Protein AF-A0A957IK69-F1 (afdb_monomer_lite)

pLDDT: mean 93.44, std 6.74, range [63.97, 97.5]

Foldseek 3Di:
DDADPPPRADWDWDADPPRQTWTADPPPGDIGHDPVSVPD

Sequence (40 aa):
MKHCPLCSTPLNRTLLEANLPAFSCSNCHGLWVSANEYLT

Structure (mmCIF, N/CA/C/O backbone):
data_AF-A0A957IK69-F1
#
_entry.id   AF-A0A957IK69-F1
#
loop_
_atom_site.group_PDB
_atom_site.id
_atom_site.type_symbol
_atom_site.label_atom_id
_atom_site.label_alt_id
_atom_site.label_comp_id
_atom_site.label_asym_id
_atom_site.label_entity_id
_atom_site.label_seq_id
_atom_site.pdbx_PDB_ins_code
_atom_site.Cartn_x
_atom_site.Cartn_y
_atom_site.Cartn_z
_atom_site.occupancy
_atom_site.B_iso_or_equiv
_atom_site.auth_seq_id
_atom_site.auth_comp_id
_atom_site.auth_asym_id
_atom_site.auth_atom_id
_atom_site.pdbx_PDB_model_num
ATOM 1 N N . MET A 1 1 ? -6.982 8.820 1.777 1.00 63.97 1 MET A N 1
ATOM 2 C CA . MET A 1 1 ? -6.434 7.753 2.646 1.00 63.97 1 MET A CA 1
ATOM 3 C C . MET A 1 1 ? -6.616 6.420 1.937 1.00 63.97 1 MET A C 1
ATOM 5 O O . MET A 1 1 ? -7.679 6.214 1.364 1.00 63.97 1 MET A O 1
ATOM 9 N N . LYS A 1 2 ? -5.584 5.570 1.882 1.00 84.88 2 LYS A N 1
ATOM 10 C CA . LYS A 1 2 ? -5.693 4.223 1.295 1.00 84.88 2 LYS A CA 1
ATOM 11 C C . LYS A 1 2 ? -6.216 3.271 2.378 1.00 84.88 2 LYS A C 1
ATOM 13 O O . LYS A 1 2 ? -5.734 3.333 3.505 1.00 84.88 2 LYS A O 1
ATOM 18 N N . HIS A 1 3 ? -7.181 2.423 2.039 1.00 95.12 3 HIS A N 1
ATOM 19 C CA . HIS A 1 3 ? -7.722 1.403 2.940 1.00 95.12 3 HIS A CA 1
ATOM 20 C C . HIS A 1 3 ? -7.299 0.015 2.465 1.00 95.12 3 HIS A C 1
ATOM 22 O O . HIS A 1 3 ? -7.140 -0.208 1.263 1.00 95.12 3 HIS A O 1
ATOM 28 N N . CYS A 1 4 ? -7.114 -0.908 3.405 1.00 95.75 4 CYS A N 1
ATOM 29 C CA . CYS A 1 4 ? -6.857 -2.306 3.094 1.00 95.75 4 CYS A CA 1
ATOM 30 C C . CYS A 1 4 ? -8.071 -2.908 2.363 1.00 95.75 4 CYS A C 1
ATOM 32 O O . CYS A 1 4 ? -9.181 -2.812 2.884 1.00 95.75 4 CYS A O 1
ATOM 34 N N . PRO A 1 5 ? -7.894 -3.570 1.208 1.00 94.94 5 PRO A N 1
ATOM 35 C CA . PRO A 1 5 ? -9.011 -4.167 0.474 1.00 94.94 5 PRO A CA 1
ATOM 36 C C . PRO A 1 5 ? -9.640 -5.373 1.193 1.00 94.94 5 PRO A C 1
ATOM 38 O O . PRO A 1 5 ? -10.768 -5.732 0.882 1.00 94.94 5 PRO A O 1
ATOM 41 N N . LEU A 1 6 ? -8.930 -5.998 2.142 1.00 96.12 6 LEU A N 1
ATOM 42 C CA . LEU A 1 6 ? -9.414 -7.179 2.868 1.00 96.12 6 LEU A CA 1
ATOM 43 C C . LEU A 1 6 ? -10.235 -6.819 4.109 1.00 96.12 6 LEU A C 1
ATOM 45 O O . LEU A 1 6 ? -11.252 -7.444 4.380 1.00 96.12 6 LEU A O 1
ATOM 49 N N . CYS A 1 7 ? -9.789 -5.827 4.881 1.00 95.81 7 CYS A N 1
ATOM 50 C CA . CYS A 1 7 ? -10.375 -5.511 6.187 1.00 95.81 7 CYS A CA 1
ATOM 51 C C . CYS A 1 7 ? -10.786 -4.041 6.350 1.00 95.81 7 CYS A C 1
ATOM 53 O O . CYS A 1 7 ? -11.181 -3.633 7.438 1.00 95.81 7 CYS A O 1
ATOM 55 N N . SER A 1 8 ? -10.688 -3.232 5.288 1.00 95.62 8 SER A N 1
ATOM 56 C CA . SER A 1 8 ? -11.037 -1.801 5.256 1.00 95.62 8 SER A CA 1
ATOM 57 C C . SER A 1 8 ? -10.286 -0.908 6.254 1.00 95.62 8 SER A C 1
ATOM 59 O O . SER A 1 8 ? -10.578 0.279 6.355 1.00 95.62 8 SER A O 1
ATOM 61 N N . THR A 1 9 ? -9.281 -1.426 6.967 1.00 96.69 9 THR A N 1
ATOM 62 C CA . THR A 1 9 ? -8.456 -0.640 7.894 1.00 96.69 9 THR A CA 1
ATOM 63 C C . THR A 1 9 ? -7.605 0.383 7.126 1.00 96.69 9 THR A C 1
ATOM 65 O O . THR A 1 9 ? -7.029 0.025 6.091 1.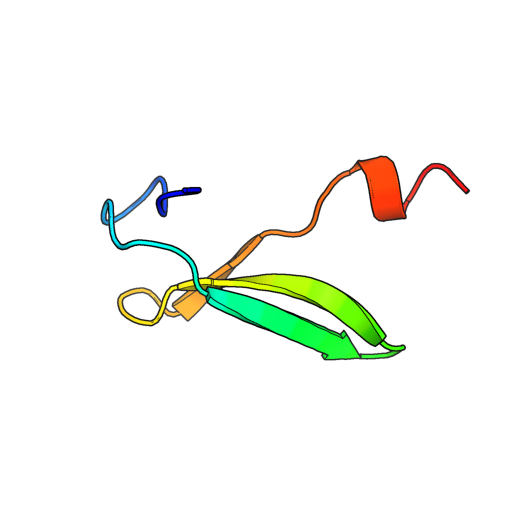00 96.69 9 THR A O 1
ATOM 68 N N . PRO A 1 10 ? -7.484 1.639 7.600 1.00 97.06 10 PRO A N 1
ATOM 69 C CA . PRO A 1 10 ? -6.559 2.611 7.026 1.00 97.06 10 PRO A CA 1
ATOM 70 C C . PRO A 1 10 ? -5.129 2.067 7.008 1.00 97.06 10 PRO A C 1
ATOM 72 O O . PRO A 1 10 ? -4.653 1.512 8.000 1.00 97.06 10 PRO A O 1
ATOM 75 N N . LEU A 1 11 ? -4.447 2.206 5.874 1.00 97.06 11 LEU A N 1
ATOM 76 C CA . LEU A 1 11 ? -3.066 1.760 5.748 1.00 97.06 11 LEU A CA 1
ATOM 77 C C . LEU A 1 11 ? -2.093 2.819 6.278 1.00 97.06 11 LEU A C 1
ATOM 79 O O . LEU A 1 11 ? -2.263 4.015 6.028 1.00 97.06 11 LEU A O 1
ATOM 83 N N . ASN A 1 12 ? -1.033 2.361 6.940 1.00 96.62 12 ASN A N 1
ATOM 84 C CA . ASN A 1 12 ? 0.056 3.199 7.437 1.00 96.62 12 ASN A CA 1
ATOM 85 C C . ASN A 1 12 ? 1.221 3.193 6.450 1.00 96.62 12 ASN A C 1
ATOM 87 O O . ASN A 1 12 ? 1.490 2.176 5.816 1.00 96.62 12 ASN A O 1
ATOM 91 N N . ARG A 1 13 ? 1.928 4.318 6.314 1.00 96.25 13 ARG A N 1
ATOM 92 C CA . ARG A 1 13 ? 3.167 4.358 5.524 1.00 96.25 13 ARG A CA 1
ATOM 93 C C . ARG A 1 13 ? 4.255 3.557 6.228 1.00 96.25 13 ARG A C 1
ATOM 95 O O . ARG A 1 13 ? 4.377 3.620 7.450 1.00 96.25 13 ARG A O 1
ATOM 102 N N . THR A 1 14 ? 5.057 2.846 5.452 1.00 96.19 14 THR A N 1
ATOM 103 C CA . THR A 1 14 ? 6.212 2.106 5.952 1.00 96.19 14 THR A CA 1
ATOM 104 C C . THR A 1 14 ? 7.316 2.064 4.896 1.00 96.19 14 THR A C 1
ATOM 106 O O . THR A 1 14 ? 7.094 2.428 3.738 1.00 96.19 14 THR A O 1
ATOM 109 N N . LEU A 1 15 ? 8.504 1.643 5.312 1.00 97.06 15 LEU A N 1
ATOM 110 C CA . LEU A 1 15 ? 9.636 1.375 4.436 1.00 97.06 15 LEU A CA 1
ATOM 111 C C . LEU A 1 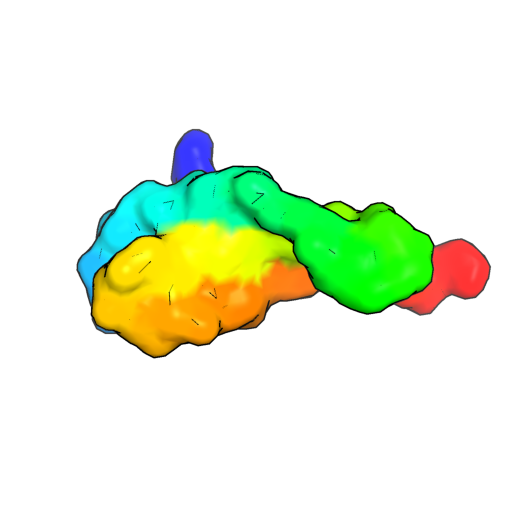15 ? 9.986 -0.100 4.573 1.00 97.06 15 LEU A C 1
ATOM 113 O O . LEU A 1 15 ? 10.114 -0.605 5.689 1.00 97.06 15 LEU A O 1
ATOM 117 N N . LEU A 1 16 ? 10.111 -0.777 3.438 1.00 94.75 16 LEU A N 1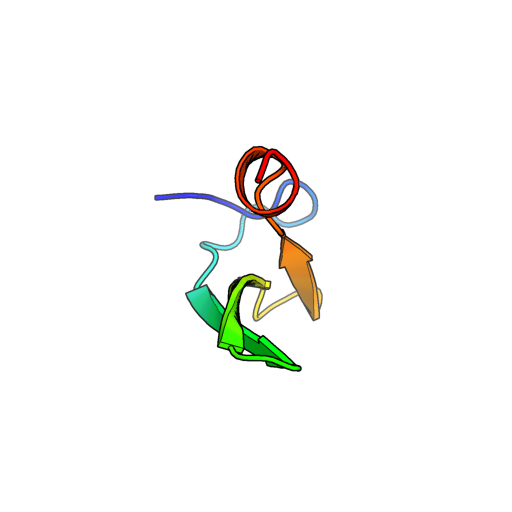
ATOM 118 C CA . LEU A 1 16 ? 10.642 -2.132 3.377 1.00 94.75 16 LEU A CA 1
ATOM 119 C C . LEU A 1 16 ? 12.164 -2.078 3.181 1.00 94.75 16 LEU A C 1
ATOM 121 O O . LEU A 1 16 ? 12.794 -1.018 3.258 1.00 94.75 16 LEU A O 1
ATOM 125 N N . GLU A 1 17 ? 12.764 -3.239 2.936 1.00 94.75 17 GLU A N 1
ATOM 126 C CA . GLU A 1 17 ? 14.176 -3.351 2.578 1.00 94.75 17 GLU A CA 1
ATOM 127 C C . GLU A 1 17 ? 14.538 -2.438 1.394 1.00 94.75 17 GLU A C 1
ATOM 129 O O . GLU A 1 17 ? 13.687 -2.057 0.588 1.00 94.75 17 GLU A O 1
ATOM 134 N N . ALA A 1 18 ? 15.811 -2.041 1.319 1.00 93.88 18 ALA A N 1
ATOM 135 C CA . ALA A 1 18 ? 16.316 -1.078 0.334 1.00 93.88 18 ALA A CA 1
ATOM 136 C C . ALA A 1 18 ? 15.582 0.284 0.324 1.00 93.88 18 ALA A C 1
ATOM 138 O O . ALA A 1 18 ? 15.666 1.022 -0.654 1.00 93.88 18 ALA A O 1
ATOM 139 N N . ASN A 1 19 ? 14.909 0.649 1.423 1.00 94.38 19 ASN A N 1
ATOM 140 C CA . ASN A 1 19 ? 14.090 1.860 1.546 1.00 94.38 19 ASN A CA 1
ATOM 141 C C . ASN A 1 19 ? 12.908 1.913 0.564 1.00 94.38 19 ASN A C 1
ATOM 143 O O . ASN A 1 19 ? 12.457 3.003 0.213 1.00 94.38 19 ASN A O 1
ATOM 147 N N . LEU A 1 20 ? 12.388 0.757 0.139 1.00 95.12 20 LEU A N 1
ATOM 148 C CA . LEU A 1 20 ? 11.238 0.687 -0.760 1.00 95.12 20 LEU A CA 1
ATOM 149 C C . LEU A 1 20 ? 9.973 1.247 -0.071 1.00 95.12 20 LEU A C 1
ATOM 151 O O . LEU A 1 20 ? 9.537 0.690 0.947 1.00 95.12 20 LEU A O 1
ATOM 155 N N . PRO A 1 21 ? 9.355 2.321 -0.601 1.00 95.75 21 PRO A N 1
ATOM 156 C CA . PRO A 1 21 ? 8.132 2.888 -0.048 1.00 95.75 21 PRO A CA 1
ATOM 157 C C . PRO A 1 21 ? 6.952 1.922 -0.164 1.00 95.75 21 PRO A C 1
ATOM 159 O O . PRO A 1 21 ? 6.608 1.442 -1.246 1.00 95.75 21 PRO A O 1
ATOM 162 N N . ALA A 1 22 ? 6.278 1.678 0.956 1.00 96.19 22 ALA A N 1
ATOM 163 C CA . ALA A 1 22 ? 5.119 0.799 1.001 1.00 96.19 22 ALA A CA 1
ATOM 164 C C . ALA A 1 22 ? 4.047 1.311 1.970 1.00 96.19 22 ALA A C 1
ATOM 166 O O . ALA A 1 22 ? 4.218 2.292 2.704 1.00 96.19 22 ALA A O 1
ATOM 167 N N . PHE A 1 23 ? 2.917 0.611 1.981 1.00 96.88 23 PHE A N 1
ATOM 168 C CA . PHE A 1 23 ? 1.885 0.763 2.991 1.00 96.88 23 PHE A CA 1
ATOM 169 C C . PHE A 1 23 ? 1.632 -0.567 3.703 1.00 96.88 23 PHE A C 1
ATOM 171 O O . PHE A 1 23 ? 1.564 -1.608 3.054 1.00 96.88 23 PHE A O 1
ATOM 178 N N . SER A 1 24 ? 1.454 -0.533 5.023 1.00 96.75 24 SER A N 1
ATOM 179 C CA . SER A 1 24 ? 1.143 -1.706 5.841 1.00 96.75 24 SER A CA 1
ATOM 180 C C . SER A 1 24 ? -0.231 -1.599 6.497 1.00 96.75 24 SER A C 1
ATOM 182 O O . SER A 1 24 ? -0.694 -0.518 6.881 1.00 96.75 24 SER A O 1
ATOM 184 N N . CYS A 1 25 ? -0.903 -2.740 6.628 1.00 97.50 25 CYS A N 1
ATOM 185 C CA . CYS A 1 25 ? -2.130 -2.863 7.403 1.00 97.50 25 CYS A CA 1
ATOM 186 C C . CYS A 1 25 ? -1.811 -3.351 8.820 1.00 97.50 25 CYS A C 1
ATOM 188 O O . CYS A 1 25 ? -1.215 -4.411 8.984 1.00 97.50 25 CYS A O 1
ATOM 190 N N . SER A 1 26 ? -2.262 -2.628 9.846 1.00 96.50 26 SER A N 1
ATOM 191 C CA . SER A 1 26 ? -2.081 -3.034 11.248 1.00 96.50 26 SER A CA 1
ATOM 192 C C . SER A 1 26 ? -3.005 -4.171 11.695 1.00 96.50 26 SER A C 1
ATOM 194 O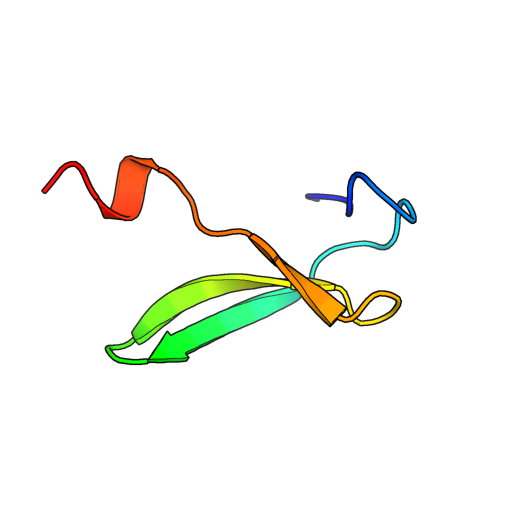 O . SER A 1 26 ? -2.756 -4.760 12.738 1.00 96.50 26 SER A O 1
ATOM 196 N N . ASN A 1 27 ? -4.064 -4.468 10.933 1.00 97.06 27 ASN A N 1
ATOM 197 C CA . ASN A 1 27 ? -5.077 -5.457 11.306 1.00 97.06 27 ASN A CA 1
ATOM 198 C C . ASN A 1 27 ? -4.831 -6.833 10.666 1.00 97.06 27 ASN A C 1
ATOM 200 O O . ASN A 1 27 ? -4.852 -7.846 11.348 1.00 97.06 27 ASN A O 1
ATOM 204 N N . CYS A 1 28 ? -4.586 -6.883 9.351 1.00 96.75 28 CYS A N 1
ATOM 205 C CA . CYS A 1 28 ? -4.350 -8.143 8.632 1.00 96.75 28 CYS A CA 1
ATOM 206 C C . CYS A 1 28 ? -2.881 -8.361 8.238 1.00 96.75 28 CYS A C 1
ATOM 208 O O . CYS A 1 28 ? -2.581 -9.321 7.536 1.00 96.75 28 CYS A O 1
ATOM 210 N N . HIS A 1 29 ? -1.986 -7.441 8.614 1.00 96.06 29 HIS A N 1
ATOM 211 C CA . HIS A 1 29 ? -0.545 -7.496 8.329 1.00 96.06 29 HIS A CA 1
ATOM 212 C C . HIS A 1 29 ? -0.162 -7.521 6.836 1.00 96.06 29 HIS A C 1
ATOM 214 O O . HIS A 1 29 ? 0.972 -7.831 6.486 1.00 96.06 29 HIS A O 1
ATOM 220 N N . GLY A 1 30 ? -1.088 -7.156 5.942 1.00 96.25 30 GLY A N 1
ATOM 221 C CA . GLY A 1 30 ? -0.822 -7.050 4.507 1.00 96.25 30 GLY A CA 1
ATOM 222 C C . GLY A 1 30 ? 0.079 -5.863 4.151 1.00 96.25 30 GLY A C 1
ATOM 223 O O . GLY A 1 30 ? 0.041 -4.821 4.814 1.00 96.25 30 GLY A O 1
ATOM 224 N N . LEU A 1 31 ? 0.837 -6.016 3.063 1.00 96.25 31 LEU A N 1
ATOM 225 C CA . LEU A 1 31 ? 1.717 -4.998 2.489 1.00 96.25 31 LEU A CA 1
ATOM 226 C C . LEU A 1 31 ? 1.220 -4.574 1.106 1.00 96.25 31 LEU A C 1
ATOM 228 O O . LEU A 1 31 ? 0.764 -5.397 0.315 1.00 96.25 31 LEU A O 1
ATOM 232 N N . TRP A 1 32 ? 1.330 -3.283 0.811 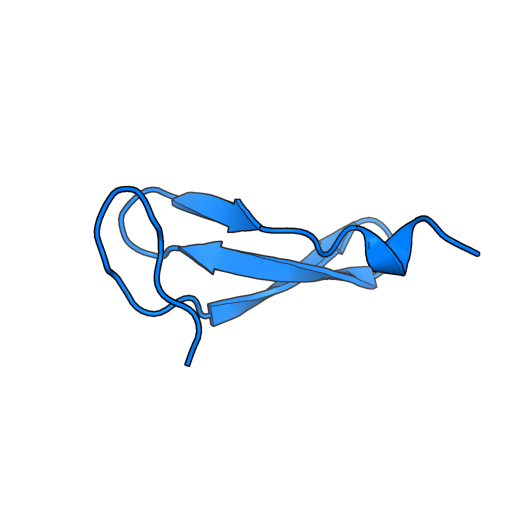1.00 95.19 32 TRP A N 1
ATOM 233 C CA . TRP A 1 32 ? 0.992 -2.702 -0.480 1.00 95.19 32 TRP A CA 1
ATOM 234 C C . TRP A 1 32 ? 2.182 -1.910 -1.009 1.00 95.19 32 TRP A C 1
ATOM 236 O O . TRP A 1 32 ? 2.577 -0.906 -0.414 1.00 95.19 32 TRP A O 1
ATOM 246 N N . VAL A 1 33 ? 2.700 -2.323 -2.161 1.00 95.00 33 VAL A N 1
ATOM 247 C CA . VAL A 1 33 ? 3.758 -1.621 -2.897 1.00 95.00 33 VAL A CA 1
ATOM 248 C C . VAL A 1 33 ? 3.156 -1.043 -4.175 1.00 95.00 33 VAL A C 1
ATOM 250 O O . VAL A 1 33 ? 2.300 -1.663 -4.809 1.00 95.00 33 VAL A O 1
ATOM 253 N N . SER A 1 34 ? 3.541 0.180 -4.531 1.00 92.25 34 SER A N 1
ATOM 254 C CA . SER A 1 34 ? 3.094 0.796 -5.780 1.00 92.25 34 SER A CA 1
ATOM 255 C C . SER A 1 34 ? 3.853 0.196 -6.963 1.00 92.25 34 SER A C 1
ATOM 257 O O . SER A 1 34 ? 5.072 0.086 -6.920 1.00 92.25 34 SER A O 1
ATOM 259 N N . ALA A 1 35 ? 3.150 -0.139 -8.048 1.00 92.31 35 ALA A N 1
ATOM 260 C CA . ALA A 1 35 ? 3.789 -0.627 -9.273 1.00 92.31 35 ALA A CA 1
ATOM 261 C C . ALA A 1 35 ? 4.769 0.400 -9.871 1.00 92.31 35 ALA A C 1
ATOM 263 O O . ALA A 1 35 ? 5.756 0.014 -10.487 1.00 92.31 35 ALA A O 1
ATOM 264 N N . ASN A 1 36 ? 4.536 1.697 -9.638 1.00 91.75 36 ASN A N 1
ATOM 265 C CA . ASN A 1 36 ? 5.413 2.766 -10.119 1.00 91.75 36 ASN A CA 1
ATOM 266 C C . ASN A 1 36 ? 6.826 2.706 -9.520 1.00 91.75 36 ASN A C 1
ATOM 268 O O . ASN A 1 36 ? 7.740 3.237 -10.139 1.00 91.75 36 ASN A O 1
ATOM 272 N N . GLU A 1 37 ? 7.016 2.048 -8.369 1.00 89.50 37 GLU A N 1
ATOM 273 C CA . GLU A 1 37 ? 8.348 1.853 -7.770 1.00 89.50 37 GLU A CA 1
ATOM 274 C C . GLU A 1 37 ? 9.234 0.906 -8.602 1.00 89.50 37 GLU A C 1
ATOM 276 O O . GLU A 1 37 ? 10.434 0.827 -8.369 1.00 89.50 37 GLU A O 1
ATOM 281 N N . TYR A 1 38 ? 8.658 0.187 -9.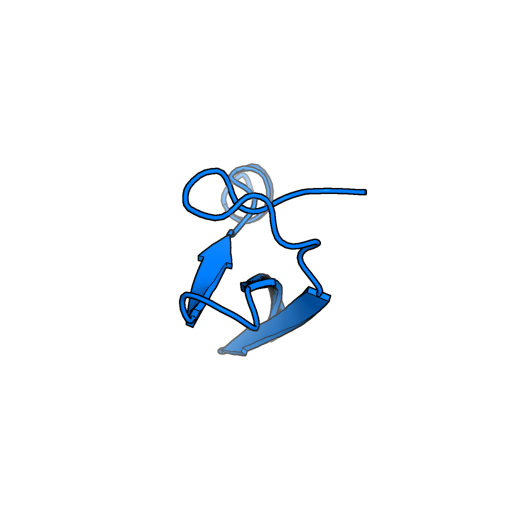573 1.00 88.75 38 TYR A N 1
ATOM 282 C CA . TYR A 1 38 ? 9.359 -0.776 -10.431 1.00 88.75 38 TYR A CA 1
ATOM 283 C C . TYR A 1 38 ? 9.463 -0.331 -11.899 1.00 88.75 38 TYR A C 1
ATOM 285 O O . TYR A 1 38 ? 9.868 -1.123 -12.745 1.00 88.75 38 TYR A O 1
ATOM 293 N N . LEU A 1 39 ? 9.061 0.901 -12.229 1.00 89.94 39 LEU A N 1
ATOM 294 C CA . LEU A 1 39 ? 9.089 1.425 -13.605 1.00 89.94 39 LEU A CA 1
ATOM 295 C C . LEU A 1 39 ? 10.374 2.200 -13.948 1.00 89.94 39 LEU A C 1
ATOM 297 O O . LEU A 1 39 ? 10.440 2.830 -15.003 1.00 89.94 39 LEU A O 1
ATOM 301 N N . THR A 1 40 ? 11.357 2.181 -13.052 1.00 69.00 40 THR A N 1
ATOM 302 C CA . THR A 1 40 ? 12.672 2.826 -13.197 1.00 69.00 40 THR A CA 1
ATOM 303 C C . THR A 1 40 ? 13.722 1.910 -13.795 1.00 69.00 40 THR A C 1
ATOM 305 O O . THR A 1 40 ? 13.742 0.718 -13.416 1.00 69.00 40 THR A O 1
#

Radius of gyration: 10.47 Å; chains: 1; bounding box: 27×16×25 Å

Secondary structure (DSSP, 8-state):
--B-TTT-PBPEEEE-GGG-EEEE-TTT--EEE-GGGG--